Protein AF-A0A958RH25-F1 (afdb_monomer_lite)

Foldseek 3Di:
DVVLLVVLLVVLLVLLVLLVCLVVVDPDPVLVVDPVSVVVSVVSSVVLSVQLVVQLVPDPDDNVVSSVRSVVSNVVSVVSSVVSVD

Secondary structure (DSSP, 8-state):
-HHHHHHHHHHHHHHHHHHHHHHH---SGGGGGSHHHHHHHHHHHHHHHHHHHHHHHH--S-HHHHHHHHHGGGHHHHHHHHHHT-

Radius of gyration: 14.03 Å; chains: 1; bounding box: 34×27×33 Å

Sequence (86 aa):
MRGKIVLLVIISFILTNVVAFLDEGIQTFDYLNHVADWFALILYTILFLIFPLVIFYRTKYSVKRKFEYALLGFIPVVLLILLQLK

Structure (mmCIF, N/CA/C/O backbone):
data_AF-A0A958RH25-F1
#
_entry.id   AF-A0A958RH25-F1
#
loop_
_atom_site.group_PDB
_atom_site.id
_atom_site.type_symbol
_atom_site.label_atom_id
_atom_site.label_alt_id
_atom_site.label_comp_id
_atom_site.label_asym_id
_atom_site.label_entity_id
_atom_site.label_seq_id
_atom_site.pdbx_PDB_ins_code
_atom_site.Cartn_x
_atom_site.Cartn_y
_atom_site.Cartn_z
_atom_site.occupancy
_atom_site.B_iso_or_equiv
_atom_site.auth_seq_id
_atom_site.auth_comp_id
_atom_site.auth_asym_id
_atom_site.auth_atom_id
_atom_site.pdbx_PDB_model_num
ATOM 1 N N . MET A 1 1 ? -3.318 4.859 17.738 1.00 73.50 1 MET A N 1
ATOM 2 C CA . MET A 1 1 ? -3.945 5.254 16.451 1.00 73.50 1 MET A CA 1
ATOM 3 C C . MET A 1 1 ? -2.897 5.630 15.405 1.00 73.50 1 MET A C 1
ATOM 5 O O . MET A 1 1 ? -2.835 4.949 14.393 1.00 73.50 1 MET A O 1
ATOM 9 N N . ARG A 1 2 ? -2.019 6.611 15.678 1.00 83.62 2 ARG A N 1
ATOM 10 C CA . ARG A 1 2 ? -0.946 7.054 14.758 1.00 83.62 2 ARG A CA 1
ATOM 11 C C . ARG A 1 2 ? -0.059 5.918 14.225 1.00 83.62 2 ARG A C 1
ATOM 13 O O . ARG A 1 2 ? 0.100 5.808 13.021 1.00 83.62 2 ARG A O 1
ATOM 20 N N . GLY A 1 3 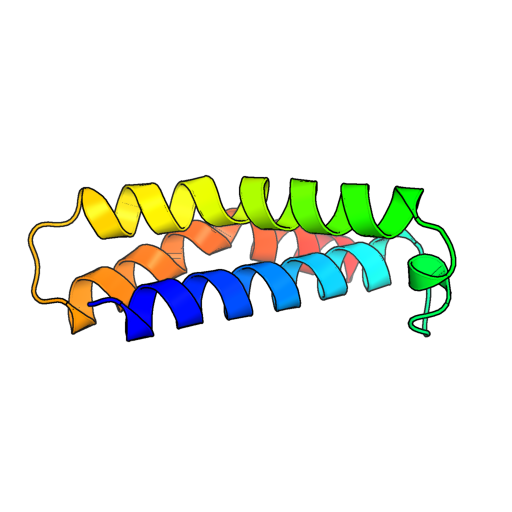? 0.403 5.005 15.086 1.00 90.88 3 GLY A N 1
ATOM 21 C CA . GLY A 1 3 ? 1.251 3.884 14.647 1.00 90.88 3 GLY A CA 1
ATOM 22 C C . GLY A 1 3 ? 0.604 2.943 13.618 1.00 90.88 3 GLY A C 1
ATOM 23 O O . GLY A 1 3 ? 1.291 2.422 12.751 1.00 90.88 3 GLY A O 1
ATOM 24 N N . LYS A 1 4 ? -0.724 2.757 13.654 1.00 91.06 4 LYS A N 1
ATOM 25 C CA . LYS A 1 4 ? -1.429 1.929 12.657 1.00 91.06 4 LYS A CA 1
ATOM 26 C C . LYS A 1 4 ? -1.579 2.638 11.313 1.00 91.06 4 LYS A C 1
ATOM 28 O O . LYS A 1 4 ? -1.520 1.979 10.287 1.00 91.06 4 LYS A O 1
ATOM 33 N N . ILE A 1 5 ? -1.716 3.961 11.323 1.00 91.50 5 ILE A N 1
ATOM 34 C CA . ILE A 1 5 ? -1.742 4.772 10.100 1.00 91.50 5 ILE A CA 1
ATOM 35 C C . ILE A 1 5 ? -0.365 4.747 9.432 1.00 91.50 5 ILE A C 1
ATOM 37 O O . ILE A 1 5 ? -0.283 4.502 8.237 1.00 91.50 5 ILE A O 1
ATOM 41 N N . VAL A 1 6 ? 0.714 4.901 10.210 1.00 93.06 6 VAL A N 1
ATOM 42 C CA . VAL A 1 6 ? 2.089 4.769 9.697 1.00 93.06 6 VAL A CA 1
ATOM 43 C C . VAL A 1 6 ? 2.307 3.395 9.063 1.00 93.06 6 VAL A C 1
ATOM 45 O O . VAL A 1 6 ? 2.855 3.308 7.973 1.00 93.06 6 VAL A O 1
ATOM 48 N N . LEU A 1 7 ? 1.807 2.324 9.688 1.00 93.69 7 LEU A N 1
ATOM 49 C CA . LEU A 1 7 ? 1.868 0.987 9.093 1.00 93.69 7 LEU A CA 1
ATOM 50 C C . LEU A 1 7 ? 1.107 0.890 7.764 1.00 93.69 7 LEU A C 1
ATOM 52 O O . LEU A 1 7 ? 1.615 0.263 6.846 1.00 93.69 7 LEU A O 1
ATOM 56 N N . LEU A 1 8 ? -0.066 1.520 7.627 1.00 94.62 8 LEU A N 1
ATOM 57 C CA . LEU A 1 8 ? -0.777 1.562 6.340 1.00 94.62 8 LEU A CA 1
ATOM 58 C C . LEU A 1 8 ? 0.037 2.298 5.266 1.00 94.62 8 LEU A C 1
ATOM 60 O O . LEU A 1 8 ? 0.092 1.831 4.135 1.00 94.62 8 LEU A O 1
ATOM 64 N N . VAL A 1 9 ? 0.703 3.402 5.621 1.00 95.19 9 VAL A N 1
ATOM 65 C CA . VAL A 1 9 ? 1.597 4.131 4.703 1.00 95.19 9 VAL A CA 1
ATOM 66 C C . VAL A 1 9 ? 2.758 3.241 4.258 1.00 95.19 9 VAL A C 1
ATOM 68 O O . VAL A 1 9 ? 3.020 3.148 3.065 1.00 95.19 9 VAL A O 1
ATOM 71 N N . ILE A 1 10 ? 3.409 2.545 5.196 1.00 95.12 10 ILE A N 1
ATOM 72 C CA . ILE A 1 10 ? 4.520 1.630 4.893 1.00 95.12 10 ILE A CA 1
ATOM 73 C C . ILE A 1 10 ? 4.055 0.493 3.975 1.00 95.12 10 ILE A C 1
ATOM 75 O O . ILE A 1 10 ? 4.727 0.192 2.995 1.00 95.12 10 ILE A O 1
ATOM 79 N N . ILE A 1 11 ? 2.896 -0.113 4.252 1.00 95.81 11 ILE A N 1
ATOM 80 C CA . ILE A 1 11 ? 2.335 -1.173 3.402 1.00 95.81 11 ILE A CA 1
ATOM 81 C C . ILE A 1 11 ? 2.044 -0.634 1.997 1.00 95.81 11 ILE A C 1
ATOM 83 O O . ILE A 1 11 ? 2.425 -1.272 1.020 1.00 95.81 11 ILE A O 1
ATOM 87 N N . SER A 1 12 ? 1.430 0.548 1.888 1.00 95.81 12 SER A N 1
ATOM 88 C CA . SER A 1 12 ? 1.152 1.183 0.594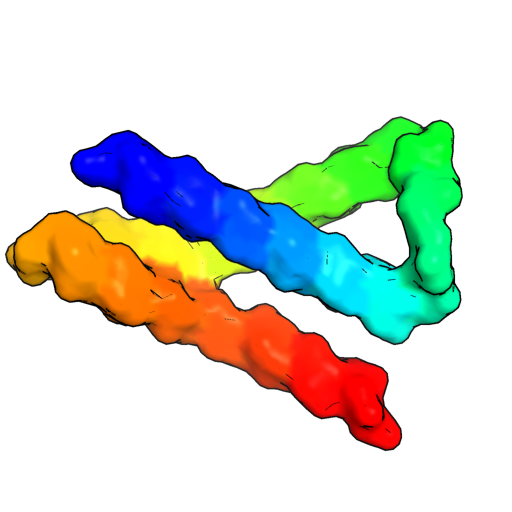 1.00 95.81 12 SER A CA 1
ATOM 89 C C . SER A 1 12 ? 2.435 1.445 -0.193 1.00 95.81 12 SER A C 1
ATOM 91 O O . SER A 1 12 ? 2.514 1.127 -1.377 1.00 95.81 12 SER A O 1
ATOM 93 N N . PHE A 1 13 ? 3.470 1.956 0.477 1.00 94.25 13 PHE A N 1
ATOM 94 C CA . PHE A 1 13 ? 4.772 2.203 -0.132 1.00 94.25 13 PHE A CA 1
ATOM 95 C C . PHE A 1 13 ? 5.396 0.906 -0.658 1.00 94.25 13 PHE A C 1
ATOM 97 O O . PHE A 1 13 ? 5.808 0.850 -1.813 1.00 94.25 13 PHE A O 1
ATOM 104 N N . ILE A 1 14 ? 5.411 -0.160 0.148 1.00 93.62 14 ILE A N 1
ATOM 105 C CA . ILE A 1 14 ? 5.950 -1.463 -0.265 1.00 93.62 14 ILE A CA 1
ATOM 106 C C . ILE A 1 14 ? 5.189 -2.002 -1.480 1.00 93.62 14 ILE A C 1
ATOM 108 O O . ILE A 1 14 ? 5.817 -2.375 -2.464 1.00 93.62 14 ILE A O 1
ATOM 112 N N . LEU A 1 15 ? 3.853 -2.000 -1.447 1.00 94.19 15 LEU A N 1
ATOM 113 C CA . LEU A 1 15 ? 3.041 -2.477 -2.570 1.00 94.19 15 LEU A CA 1
ATOM 114 C C . LEU A 1 15 ? 3.280 -1.659 -3.842 1.00 94.19 15 LEU A C 1
ATOM 116 O O . LEU A 1 15 ? 3.350 -2.228 -4.923 1.00 94.19 15 LEU A O 1
ATOM 120 N N . THR A 1 16 ? 3.456 -0.345 -3.712 1.00 92.38 16 THR A N 1
ATOM 121 C CA . THR A 1 16 ? 3.762 0.525 -4.854 1.00 92.38 16 THR A CA 1
ATOM 122 C C . THR A 1 16 ? 5.108 0.173 -5.481 1.00 92.38 16 THR A C 1
ATOM 124 O O . THR A 1 16 ? 5.199 0.069 -6.698 1.00 92.38 16 THR A O 1
ATOM 127 N N . ASN A 1 17 ? 6.134 -0.077 -4.663 1.00 90.12 17 ASN A N 1
ATOM 128 C CA . ASN A 1 17 ? 7.434 -0.526 -5.167 1.00 90.12 17 ASN A CA 1
ATOM 129 C C . ASN A 1 17 ? 7.338 -1.905 -5.839 1.00 90.12 17 ASN A C 1
ATOM 131 O O . ASN A 1 17 ? 7.993 -2.123 -6.849 1.00 90.12 17 ASN A O 1
ATOM 135 N N . VAL A 1 18 ? 6.506 -2.820 -5.326 1.00 90.44 18 VAL A N 1
ATOM 136 C CA . VAL A 1 18 ? 6.272 -4.122 -5.977 1.00 90.44 18 VAL A CA 1
ATOM 137 C C . VAL A 1 18 ? 5.618 -3.944 -7.347 1.00 90.44 18 VAL A C 1
ATOM 139 O O . VAL A 1 18 ? 6.043 -4.585 -8.299 1.00 90.44 18 VAL A O 1
ATOM 142 N N . VAL A 1 19 ? 4.618 -3.066 -7.465 1.00 89.56 19 VAL A N 1
ATOM 143 C CA . VAL A 1 19 ? 3.993 -2.763 -8.762 1.00 89.56 19 VAL A CA 1
ATOM 144 C C . VAL A 1 19 ? 5.014 -2.165 -9.728 1.00 89.56 19 VAL A C 1
ATOM 146 O O . VAL A 1 19 ? 5.119 -2.650 -10.845 1.00 89.56 19 VAL A O 1
ATOM 149 N N . ALA A 1 20 ? 5.804 -1.177 -9.296 1.00 85.81 20 ALA A N 1
ATOM 150 C CA . ALA A 1 20 ? 6.838 -0.567 -10.137 1.00 85.81 20 ALA A CA 1
ATOM 151 C C . ALA A 1 20 ? 7.883 -1.595 -10.608 1.00 85.81 20 ALA A C 1
ATOM 153 O O . ALA A 1 20 ? 8.218 -1.650 -11.787 1.00 85.81 20 ALA A O 1
ATOM 154 N N . PHE A 1 21 ? 8.332 -2.473 -9.705 1.00 85.38 21 PHE A N 1
ATOM 155 C CA . PHE A 1 21 ? 9.259 -3.561 -10.024 1.00 85.38 21 PHE A CA 1
ATOM 156 C C . PHE A 1 21 ? 8.703 -4.507 -11.098 1.00 85.38 21 PHE A C 1
ATOM 158 O O . PHE A 1 21 ? 9.437 -4.927 -11.992 1.00 85.38 21 PHE A O 1
ATOM 165 N N . LEU A 1 22 ? 7.417 -4.862 -11.006 1.00 85.12 22 LEU A N 1
ATOM 166 C CA . LEU A 1 22 ? 6.770 -5.780 -11.945 1.00 85.12 22 LEU A CA 1
ATOM 167 C C . LEU A 1 22 ? 6.437 -5.125 -13.287 1.00 85.12 22 LEU A C 1
ATOM 169 O O . LEU A 1 22 ? 6.557 -5.786 -14.313 1.00 85.12 22 LEU A O 1
ATOM 173 N N . ASP A 1 23 ? 6.028 -3.858 -13.283 1.00 79.00 23 ASP A N 1
ATOM 174 C CA . ASP A 1 23 ? 5.594 -3.142 -14.487 1.00 79.00 23 ASP A CA 1
ATOM 175 C C . ASP A 1 23 ? 6.783 -2.700 -15.347 1.00 79.00 23 ASP A C 1
ATOM 177 O O . ASP A 1 23 ? 6.803 -2.905 -16.559 1.00 79.00 23 ASP A O 1
ATOM 181 N N . GLU A 1 24 ? 7.821 -2.151 -14.715 1.00 71.62 24 GLU A N 1
ATOM 182 C CA . GLU A 1 24 ? 8.993 -1.632 -15.422 1.00 71.62 24 GLU A CA 1
ATOM 183 C C . GLU A 1 24 ? 10.093 -2.702 -15.589 1.00 71.62 24 GLU A C 1
ATOM 185 O O . GLU A 1 24 ? 11.088 -2.482 -16.280 1.00 71.62 24 GLU A O 1
ATOM 190 N N . GLY A 1 25 ? 9.932 -3.877 -14.960 1.00 67.19 25 GLY A N 1
ATOM 191 C CA . GLY A 1 25 ? 10.922 -4.961 -14.964 1.00 67.19 25 GLY A CA 1
ATOM 192 C C . GLY A 1 25 ? 12.246 -4.577 -14.294 1.00 67.19 25 GLY A C 1
ATOM 193 O O . GLY A 1 25 ? 13.266 -5.246 -14.491 1.00 67.19 25 GLY A O 1
ATOM 194 N N . ILE A 1 26 ? 12.254 -3.481 -13.531 1.00 63.44 26 ILE A N 1
ATOM 195 C CA . ILE A 1 26 ? 13.465 -2.906 -12.961 1.00 63.44 26 ILE A CA 1
ATOM 196 C C . ILE A 1 26 ? 13.820 -3.692 -11.711 1.00 63.44 26 ILE A C 1
ATOM 198 O O . ILE A 1 26 ? 13.190 -3.576 -10.664 1.00 63.44 26 ILE A O 1
ATOM 202 N N . GLN A 1 27 ? 14.870 -4.502 -11.831 1.00 63.91 27 GLN A N 1
ATOM 203 C CA . GLN A 1 27 ? 15.339 -5.362 -10.747 1.00 63.91 27 GLN A CA 1
ATOM 204 C C . GLN A 1 27 ? 16.113 -4.610 -9.650 1.00 63.91 27 GLN A C 1
ATOM 206 O O . GLN A 1 27 ? 16.542 -5.213 -8.665 1.00 63.91 27 GLN A O 1
ATOM 211 N N . THR A 1 28 ? 16.310 -3.302 -9.817 1.00 69.94 28 THR A N 1
ATOM 212 C CA . THR A 1 28 ? 17.120 -2.444 -8.948 1.00 69.94 28 THR A CA 1
ATOM 213 C C . THR A 1 28 ? 16.369 -1.166 -8.573 1.00 69.94 28 THR A C 1
ATOM 215 O O . THR A 1 28 ? 15.374 -0.798 -9.183 1.00 69.94 28 THR A O 1
ATOM 218 N N . PHE A 1 29 ? 16.855 -0.441 -7.567 1.00 71.75 29 PHE A N 1
ATOM 219 C CA . PHE A 1 29 ? 16.317 0.879 -7.214 1.00 71.75 29 PHE A CA 1
ATOM 220 C C . PHE A 1 29 ? 16.821 1.999 -8.139 1.00 71.75 29 PHE A C 1
ATOM 222 O O . PHE A 1 29 ? 16.700 3.171 -7.796 1.00 71.75 29 PHE A O 1
ATOM 229 N N . ASP A 1 30 ? 17.390 1.671 -9.303 1.00 72.19 30 ASP A N 1
ATOM 230 C CA . ASP A 1 30 ? 18.003 2.670 -10.182 1.00 72.19 30 ASP A CA 1
ATOM 231 C C . ASP A 1 30 ? 16.987 3.630 -10.812 1.00 72.19 30 ASP A C 1
ATOM 233 O O . ASP A 1 30 ? 17.361 4.742 -11.185 1.00 72.19 30 ASP A O 1
ATOM 237 N N . TYR A 1 31 ? 15.703 3.264 -10.867 1.00 70.69 31 TYR A N 1
ATOM 238 C CA . TYR A 1 31 ? 14.634 4.197 -11.243 1.00 70.69 31 TYR A CA 1
ATOM 239 C C . TYR A 1 31 ? 14.546 5.377 -10.267 1.00 70.69 31 TYR A C 1
ATOM 241 O O . TYR A 1 31 ? 14.320 6.513 -10.662 1.00 70.69 31 TYR A O 1
ATOM 249 N N . LEU A 1 32 ? 14.893 5.183 -8.992 1.00 75.19 32 LEU A N 1
ATOM 250 C CA . LEU A 1 32 ? 14.944 6.272 -8.012 1.00 75.19 32 LEU A CA 1
ATOM 251 C C . LEU A 1 32 ? 16.092 7.270 -8.249 1.00 75.19 32 LEU A C 1
ATOM 253 O O . LEU A 1 32 ? 16.220 8.234 -7.493 1.00 75.19 32 LEU A O 1
ATOM 257 N N . ASN A 1 33 ? 16.920 7.090 -9.283 1.00 80.88 33 ASN A N 1
ATOM 258 C CA . ASN A 1 33 ? 17.918 8.087 -9.669 1.00 80.88 33 ASN A CA 1
ATOM 259 C C . ASN A 1 33 ? 17.292 9.310 -10.359 1.00 80.88 33 ASN A C 1
ATOM 261 O O . ASN A 1 33 ? 17.900 10.383 -10.358 1.00 80.88 33 ASN A O 1
ATOM 265 N N . HIS A 1 34 ? 16.077 9.192 -10.904 1.00 82.94 34 HIS A N 1
ATOM 266 C CA . HIS A 1 34 ? 15.368 10.326 -11.484 1.00 82.94 34 HIS A CA 1
ATOM 267 C C . HIS A 1 34 ? 14.352 10.893 -10.495 1.00 82.94 34 HIS A C 1
ATOM 269 O O . HIS A 1 34 ? 13.537 10.194 -9.896 1.00 82.94 34 HIS A O 1
ATOM 275 N N . VAL A 1 35 ? 14.361 12.218 -10.357 1.00 86.38 35 VAL A N 1
ATOM 276 C CA . VAL A 1 35 ? 13.424 12.938 -9.482 1.00 86.38 35 VAL A CA 1
ATOM 277 C C . VAL A 1 35 ? 11.966 12.698 -9.900 1.00 86.38 35 VAL A C 1
ATOM 279 O O . VAL A 1 35 ? 11.085 12.642 -9.045 1.00 86.38 35 VAL A O 1
ATOM 282 N N . ALA A 1 36 ? 11.703 12.524 -11.199 1.00 84.12 36 ALA A N 1
ATOM 283 C CA . ALA A 1 36 ? 10.367 12.230 -11.716 1.00 84.12 36 ALA A CA 1
ATOM 284 C C . ALA A 1 36 ? 9.797 10.916 -11.152 1.00 84.12 36 ALA A C 1
ATOM 286 O O . ALA A 1 36 ? 8.630 10.876 -10.756 1.00 84.12 36 ALA A O 1
ATOM 287 N N . ASP A 1 37 ? 10.634 9.890 -11.019 1.00 83.75 37 ASP A N 1
ATOM 288 C CA . ASP A 1 37 ? 10.221 8.562 -10.559 1.00 83.75 37 ASP A CA 1
ATOM 289 C C . ASP A 1 37 ? 9.928 8.566 -9.053 1.00 83.75 37 ASP A C 1
ATOM 291 O O . ASP A 1 37 ? 8.983 7.925 -8.589 1.00 83.75 37 ASP A O 1
ATOM 295 N N . TRP A 1 38 ? 10.634 9.401 -8.281 1.00 86.38 38 TRP A N 1
ATOM 296 C CA . TRP A 1 38 ? 10.264 9.694 -6.892 1.00 86.38 38 TRP A CA 1
ATOM 297 C C . TRP A 1 38 ? 8.874 10.317 -6.777 1.00 86.38 38 TRP A C 1
ATOM 299 O O . TRP A 1 38 ? 8.085 9.921 -5.914 1.00 86.38 38 TRP A O 1
ATOM 309 N N . PHE A 1 39 ? 8.559 11.291 -7.635 1.00 88.44 39 PHE A N 1
ATOM 310 C CA . PHE A 1 39 ? 7.234 11.908 -7.646 1.00 88.44 39 PHE A CA 1
ATOM 311 C C . PHE A 1 39 ? 6.149 10.899 -8.023 1.00 88.44 39 PHE A C 1
ATOM 313 O O . PHE A 1 39 ? 5.111 10.862 -7.358 1.00 88.44 39 PHE A O 1
ATOM 320 N N . ALA A 1 40 ? 6.398 10.053 -9.025 1.00 88.50 40 ALA A N 1
ATOM 321 C CA . ALA A 1 40 ? 5.486 8.985 -9.418 1.00 88.50 40 ALA A CA 1
ATOM 322 C C . ALA A 1 40 ? 5.254 7.992 -8.266 1.00 88.50 40 ALA A C 1
ATOM 324 O O . ALA A 1 40 ? 4.108 7.711 -7.915 1.00 88.50 40 ALA A O 1
ATOM 325 N N . LEU A 1 41 ? 6.321 7.542 -7.598 1.00 89.88 41 LEU A N 1
ATOM 326 C CA . LEU A 1 41 ? 6.236 6.617 -6.468 1.00 89.88 41 LEU A CA 1
ATOM 327 C C . LEU A 1 41 ? 5.408 7.191 -5.313 1.00 89.88 41 LEU A C 1
ATOM 329 O O . LEU A 1 41 ? 4.549 6.502 -4.757 1.00 89.88 41 LEU A O 1
ATOM 333 N N . ILE A 1 42 ? 5.639 8.456 -4.952 1.00 91.56 42 ILE A N 1
ATOM 334 C CA . ILE A 1 42 ? 4.870 9.138 -3.903 1.00 91.56 42 ILE A CA 1
ATOM 335 C C . ILE A 1 42 ? 3.401 9.257 -4.318 1.00 91.56 42 ILE A C 1
ATOM 337 O O . ILE A 1 42 ? 2.512 8.964 -3.514 1.00 91.56 42 ILE A O 1
ATOM 341 N N . LEU A 1 43 ? 3.135 9.646 -5.567 1.00 93.12 43 LEU A N 1
ATOM 342 C CA . LEU A 1 43 ? 1.781 9.799 -6.087 1.00 93.12 43 LEU A CA 1
ATOM 343 C C . LEU A 1 43 ? 1.010 8.474 -6.045 1.00 93.12 43 LEU A C 1
ATOM 345 O O . LEU A 1 43 ? -0.096 8.427 -5.504 1.00 93.12 43 LEU A O 1
ATOM 349 N N . TYR A 1 44 ? 1.604 7.388 -6.540 1.00 91.75 44 TYR A N 1
ATOM 350 C CA . TYR A 1 44 ? 0.984 6.064 -6.509 1.00 91.75 44 TYR A CA 1
ATOM 351 C C . TYR A 1 44 ? 0.812 5.538 -5.083 1.00 91.75 44 TYR A C 1
ATOM 353 O O . TYR A 1 44 ? -0.257 5.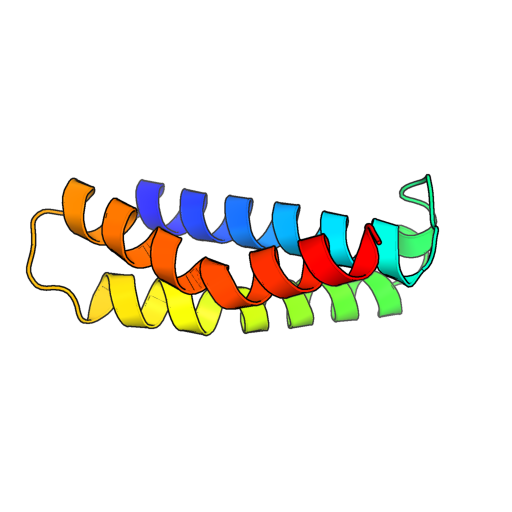029 -4.747 1.00 91.75 44 TYR A O 1
ATOM 361 N N . THR A 1 45 ? 1.794 5.767 -4.205 1.00 94.00 45 THR A N 1
ATOM 362 C CA . THR A 1 45 ? 1.683 5.416 -2.781 1.00 94.00 45 THR A CA 1
ATOM 363 C C . THR A 1 45 ? 0.480 6.099 -2.134 1.00 94.00 45 THR A C 1
ATOM 365 O O . THR A 1 45 ? -0.236 5.468 -1.353 1.00 94.00 45 THR A O 1
ATOM 368 N N . ILE A 1 46 ? 0.234 7.375 -2.451 1.00 94.25 46 ILE A N 1
ATOM 369 C CA . ILE A 1 46 ? -0.932 8.115 -1.959 1.00 94.25 46 ILE A CA 1
ATOM 370 C C . ILE A 1 46 ? -2.216 7.531 -2.549 1.00 94.25 46 ILE A C 1
ATOM 372 O O . ILE A 1 46 ? -3.145 7.261 -1.791 1.00 94.25 46 ILE A O 1
ATOM 376 N N . LEU A 1 47 ? -2.267 7.291 -3.862 1.00 94.00 47 LEU A N 1
ATOM 377 C CA . LEU A 1 47 ? -3.440 6.726 -4.537 1.00 94.00 47 LEU A CA 1
ATOM 378 C C . L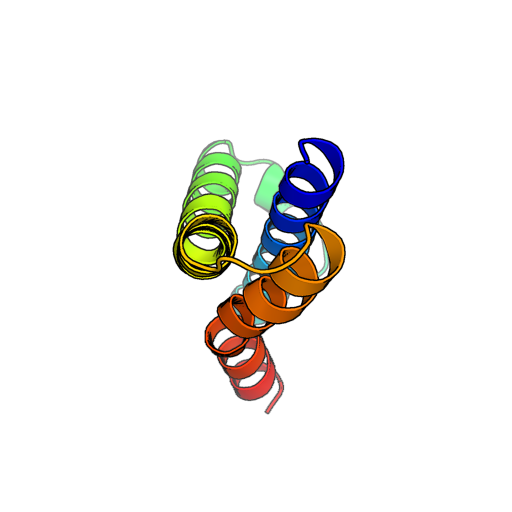EU A 1 47 ? -3.850 5.370 -3.943 1.00 94.00 47 LEU A C 1
ATOM 380 O O . LEU A 1 47 ? -5.016 5.176 -3.596 1.00 94.00 47 LEU A O 1
ATOM 384 N N . PHE A 1 48 ? -2.892 4.464 -3.741 1.00 94.12 48 PHE A N 1
ATOM 385 C CA . PHE A 1 48 ? -3.126 3.144 -3.146 1.00 94.12 48 PHE A CA 1
ATOM 386 C C . PHE A 1 48 ? -3.525 3.210 -1.669 1.00 94.12 48 PHE A C 1
ATOM 388 O O . PHE A 1 48 ? -4.178 2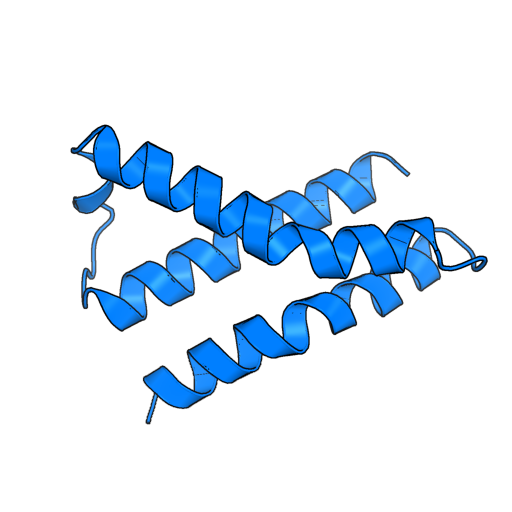.300 -1.159 1.00 94.12 48 PHE A O 1
ATOM 395 N N . LEU A 1 49 ? -3.205 4.308 -0.986 1.00 95.81 49 LEU A N 1
ATOM 396 C CA . LEU A 1 49 ? -3.528 4.519 0.419 1.00 95.81 49 LEU A CA 1
ATOM 397 C C . LEU A 1 49 ? -4.957 5.055 0.638 1.00 95.81 49 LEU A C 1
ATOM 399 O O . LEU A 1 49 ? -5.507 4.877 1.730 1.00 95.81 49 LEU A O 1
ATOM 403 N N . ILE A 1 50 ? -5.586 5.670 -0.375 1.00 94.25 50 ILE A N 1
ATOM 404 C CA . ILE A 1 50 ? -6.916 6.299 -0.258 1.00 94.25 50 ILE A CA 1
ATOM 405 C C . ILE A 1 50 ? -7.960 5.301 0.256 1.00 94.25 50 ILE A C 1
ATOM 407 O O . ILE A 1 50 ? -8.600 5.553 1.279 1.00 94.25 50 ILE A O 1
ATOM 411 N N . PHE A 1 51 ? -8.117 4.153 -0.406 1.00 93.62 51 PHE A N 1
ATOM 412 C CA . PHE A 1 51 ? -9.114 3.146 -0.023 1.00 93.62 51 PHE A CA 1
ATOM 413 C C . PHE A 1 51 ? -8.890 2.584 1.395 1.00 93.62 51 PHE A C 1
ATOM 415 O O . PHE A 1 51 ? -9.827 2.636 2.202 1.00 93.62 51 PHE A O 1
ATOM 422 N N . PRO A 1 52 ? -7.678 2.116 1.759 1.00 94.25 52 PRO A N 1
ATOM 423 C CA . PRO A 1 52 ? -7.361 1.707 3.125 1.00 94.25 52 PRO A CA 1
ATOM 424 C C . PRO A 1 52 ? -7.673 2.779 4.173 1.00 94.25 52 PRO A C 1
ATOM 426 O O . PRO A 1 52 ? -8.274 2.471 5.205 1.00 94.25 52 PRO A O 1
ATOM 429 N N . LEU A 1 53 ? -7.315 4.046 3.926 1.00 94.31 53 LEU A N 1
ATOM 430 C CA . LEU A 1 53 ? -7.589 5.129 4.874 1.00 94.31 53 LEU A CA 1
ATOM 431 C C . LEU A 1 53 ? -9.081 5.404 5.016 1.00 94.31 53 LEU A C 1
ATOM 433 O O . LEU A 1 53 ? -9.564 5.545 6.141 1.00 94.31 53 LEU A O 1
ATOM 437 N N . VAL A 1 54 ? -9.827 5.440 3.911 1.00 95.00 54 VAL A N 1
ATOM 438 C CA . VAL A 1 54 ? -11.283 5.619 3.950 1.00 95.00 54 VAL A CA 1
ATOM 439 C C . VAL A 1 54 ? -11.921 4.528 4.809 1.00 95.00 54 VAL A C 1
ATOM 441 O O . VAL A 1 54 ? -12.693 4.843 5.718 1.00 95.00 54 VAL A O 1
ATOM 444 N N . ILE A 1 55 ? -11.547 3.261 4.611 1.00 93.69 55 ILE A N 1
ATOM 445 C CA . ILE A 1 55 ? -12.051 2.149 5.429 1.00 93.69 55 ILE A CA 1
ATOM 446 C C . ILE A 1 55 ? -11.637 2.324 6.897 1.00 93.69 55 ILE A C 1
ATOM 448 O O . ILE A 1 55 ? -12.479 2.203 7.793 1.00 93.69 55 ILE A O 1
ATOM 452 N N . PHE A 1 56 ? -10.375 2.673 7.164 1.00 93.94 56 PHE A N 1
ATOM 453 C CA . PHE A 1 56 ? -9.859 2.869 8.520 1.00 93.94 56 PHE A CA 1
ATOM 454 C C . PHE A 1 56 ? -10.641 3.940 9.297 1.00 93.94 56 PHE A C 1
ATOM 456 O O . PHE A 1 56 ? -11.004 3.726 10.457 1.00 93.94 56 PHE A O 1
ATOM 463 N N . TYR A 1 57 ? -10.930 5.084 8.667 1.00 93.19 57 TYR A N 1
ATOM 464 C CA . TYR A 1 57 ? -11.633 6.199 9.307 1.00 93.19 57 TYR A CA 1
ATOM 465 C C . TYR A 1 57 ? -13.148 5.988 9.403 1.00 93.19 57 TYR A C 1
ATOM 467 O O . TYR A 1 57 ? -13.752 6.407 10.392 1.00 93.19 57 TYR A O 1
ATOM 475 N N . ARG A 1 58 ? -13.772 5.316 8.427 1.00 93.25 58 ARG A N 1
ATOM 476 C CA . ARG A 1 58 ? -15.228 5.073 8.409 1.00 93.25 58 ARG A CA 1
ATOM 477 C C . ARG A 1 58 ? -15.665 3.952 9.349 1.00 93.25 58 ARG A C 1
ATOM 479 O O . ARG A 1 58 ? -16.802 3.946 9.817 1.00 93.25 58 ARG A O 1
ATOM 486 N N . THR A 1 59 ? -14.768 3.026 9.662 1.00 90.25 59 THR A N 1
ATOM 487 C CA . THR A 1 59 ? -15.069 1.882 10.522 1.00 90.25 59 THR A CA 1
ATOM 488 C C . THR A 1 59 ? -15.172 2.306 11.992 1.00 90.25 59 THR A C 1
ATOM 490 O O . THR A 1 59 ? -14.293 2.993 12.515 1.00 90.25 59 THR A O 1
ATOM 493 N N . LYS A 1 60 ? -16.228 1.878 12.700 1.00 89.19 60 LYS A N 1
ATOM 494 C CA . LYS A 1 60 ? -16.487 2.238 14.114 1.00 89.19 60 LYS A CA 1
ATOM 495 C C . LYS A 1 60 ? -15.938 1.238 15.150 1.00 89.19 60 LYS A C 1
ATOM 497 O O . LYS A 1 60 ? -16.186 1.402 16.338 1.00 89.19 60 LYS A O 1
ATOM 502 N N . TYR A 1 61 ? -15.175 0.227 14.732 1.00 89.50 61 TYR A N 1
ATOM 503 C CA . TYR A 1 61 ? -14.594 -0.778 15.637 1.00 89.50 61 TYR A CA 1
ATOM 504 C C . TYR A 1 61 ? -13.420 -0.252 16.485 1.00 89.50 61 TYR A C 1
ATOM 506 O O . TYR A 1 61 ? -12.984 0.891 16.355 1.00 89.50 61 TYR A O 1
ATOM 514 N N . SER A 1 62 ? -12.860 -1.115 17.338 1.00 92.12 62 SER A N 1
ATOM 515 C CA . SER A 1 62 ? -11.590 -0.855 18.024 1.00 92.12 62 SER A CA 1
ATOM 516 C C . SER A 1 62 ? -10.447 -0.625 17.024 1.00 92.12 62 SER A C 1
ATOM 518 O O . SER A 1 62 ? -10.470 -1.139 15.907 1.00 92.12 62 SER A O 1
ATOM 520 N N . VAL A 1 63 ? -9.411 0.122 17.423 1.00 88.38 63 VAL A N 1
ATOM 521 C CA . VAL A 1 63 ? -8.280 0.499 16.545 1.00 88.38 63 VAL A CA 1
ATOM 522 C C . VAL A 1 63 ? -7.627 -0.711 15.863 1.00 88.38 63 VAL A C 1
ATOM 524 O O . VAL A 1 63 ? -7.229 -0.612 14.705 1.00 88.38 63 VAL A O 1
ATOM 527 N N . LYS A 1 64 ? -7.538 -1.855 16.559 1.00 90.69 64 LYS A N 1
ATOM 528 C CA . LYS A 1 64 ? -7.002 -3.104 15.999 1.00 90.69 64 LYS A CA 1
ATOM 529 C C . LYS A 1 64 ? -7.870 -3.616 14.844 1.00 90.69 64 LYS A C 1
ATOM 531 O O . LYS A 1 64 ? -7.355 -3.801 13.749 1.00 90.69 64 LYS A O 1
ATOM 536 N N . ARG A 1 65 ? -9.183 -3.737 15.059 1.00 91.88 65 ARG A N 1
ATOM 537 C CA . ARG A 1 65 ? -10.122 -4.171 14.016 1.00 91.88 65 ARG A CA 1
ATOM 538 C C . ARG A 1 65 ? -10.208 -3.172 12.865 1.00 91.88 65 ARG A C 1
ATOM 540 O O . ARG A 1 65 ? -10.220 -3.585 11.718 1.00 91.88 65 ARG A O 1
ATOM 547 N N . LYS A 1 66 ? -10.198 -1.860 13.132 1.00 93.00 66 LYS A N 1
ATOM 548 C CA . LYS A 1 66 ? -10.150 -0.844 12.060 1.00 93.00 66 LYS A CA 1
ATOM 549 C C . LYS A 1 66 ? -8.962 -1.064 11.125 1.00 93.00 66 LYS A C 1
ATOM 551 O O . LYS A 1 66 ? -9.122 -0.948 9.919 1.00 93.00 66 LYS A O 1
ATOM 556 N N . PHE A 1 67 ? -7.793 -1.379 11.687 1.00 93.12 67 PHE A N 1
ATOM 557 C CA . PHE A 1 67 ? -6.597 -1.680 10.905 1.00 93.12 67 PHE A CA 1
ATOM 558 C C . PHE A 1 67 ? -6.779 -2.942 10.059 1.00 93.12 67 PHE A C 1
ATOM 560 O O . PHE A 1 67 ? -6.539 -2.886 8.863 1.00 93.12 67 PHE A O 1
ATOM 567 N N . GLU A 1 68 ? -7.259 -4.039 10.648 1.00 93.50 68 GLU A N 1
ATOM 568 C CA . GLU A 1 68 ? -7.515 -5.297 9.926 1.00 93.50 68 GLU A CA 1
ATOM 569 C C . GLU A 1 68 ? -8.486 -5.100 8.751 1.00 93.50 68 GLU A C 1
ATOM 571 O O . GLU A 1 68 ? -8.208 -5.545 7.643 1.00 93.50 68 GLU A O 1
ATOM 576 N N . TYR A 1 69 ? -9.578 -4.357 8.955 1.00 94.06 69 TYR A N 1
ATOM 577 C CA . TYR A 1 69 ? -10.515 -4.024 7.879 1.00 94.06 69 TYR A CA 1
ATOM 578 C C . TYR A 1 69 ? -9.898 -3.094 6.831 1.00 94.06 69 TYR A C 1
ATOM 580 O O . TYR A 1 69 ? -10.155 -3.260 5.644 1.00 94.06 69 TYR A O 1
ATOM 588 N N . ALA A 1 70 ? -9.066 -2.135 7.241 1.00 94.88 70 ALA A N 1
ATOM 589 C CA . ALA A 1 70 ? -8.378 -1.243 6.312 1.00 94.88 70 ALA A CA 1
ATOM 590 C C . ALA A 1 70 ? -7.429 -1.991 5.368 1.00 94.88 70 ALA A C 1
ATOM 592 O O . ALA A 1 70 ? -7.271 -1.566 4.227 1.00 94.88 70 ALA A O 1
ATOM 593 N N . LEU A 1 71 ? -6.856 -3.124 5.796 1.00 95.50 71 LEU A N 1
ATOM 594 C CA . LEU A 1 71 ? -6.031 -3.967 4.924 1.00 95.50 71 LEU A CA 1
ATOM 595 C C . LEU A 1 71 ? -6.816 -4.513 3.724 1.00 95.50 71 LEU A C 1
ATOM 597 O O . LEU A 1 71 ? -6.241 -4.671 2.652 1.00 95.50 71 LEU A O 1
ATOM 601 N N . LEU A 1 72 ? -8.131 -4.721 3.862 1.00 95.06 72 LEU A N 1
ATOM 602 C CA . LEU A 1 72 ? -8.993 -5.112 2.741 1.00 95.06 72 LEU A CA 1
ATOM 603 C C . LEU A 1 72 ? -9.033 -4.032 1.648 1.00 95.06 72 LEU A C 1
ATOM 605 O O . LEU A 1 72 ? -9.269 -4.338 0.484 1.00 95.06 72 LEU A O 1
ATOM 609 N N . GLY A 1 73 ? -8.741 -2.774 1.992 1.00 93.56 73 GLY A N 1
ATOM 610 C CA . GLY A 1 73 ? -8.601 -1.686 1.025 1.00 93.56 73 GLY A CA 1
ATOM 611 C C . GLY A 1 73 ? -7.444 -1.871 0.041 1.00 93.56 73 GLY A C 1
ATOM 612 O O . GLY A 1 73 ? -7.462 -1.243 -1.010 1.00 93.56 73 GLY A O 1
ATOM 613 N N . PHE A 1 74 ? -6.474 -2.744 0.340 1.00 96.62 74 PHE A N 1
ATOM 614 C CA . PHE A 1 74 ? -5.375 -3.079 -0.570 1.00 96.62 74 PHE A CA 1
ATOM 615 C C . PHE A 1 74 ? -5.708 -4.213 -1.548 1.00 96.62 74 PHE A C 1
ATOM 617 O O . PHE A 1 74 ? -4.895 -4.496 -2.424 1.00 96.62 74 PHE A O 1
ATOM 624 N N . ILE A 1 75 ? -6.887 -4.848 -1.448 1.00 95.44 75 ILE A N 1
ATOM 625 C CA . ILE A 1 75 ? -7.289 -5.944 -2.350 1.00 95.44 75 ILE A CA 1
ATOM 626 C C . ILE A 1 75 ? -7.125 -5.571 -3.835 1.00 95.44 75 ILE A C 1
ATOM 628 O O . ILE A 1 75 ? -6.530 -6.369 -4.553 1.00 95.44 75 ILE A O 1
ATOM 632 N N . PRO A 1 76 ? -7.561 -4.389 -4.320 1.00 93.25 76 PRO A N 1
ATOM 633 C CA . PRO A 1 76 ? -7.384 -4.027 -5.728 1.00 93.25 76 PRO A CA 1
ATOM 634 C C . PRO A 1 76 ? -5.914 -3.991 -6.169 1.00 93.25 76 PRO A C 1
ATOM 636 O O . PRO A 1 76 ? -5.590 -4.453 -7.257 1.00 93.25 76 PRO A O 1
ATOM 639 N N . VAL A 1 77 ? -5.022 -3.491 -5.309 1.00 93.75 77 VAL A 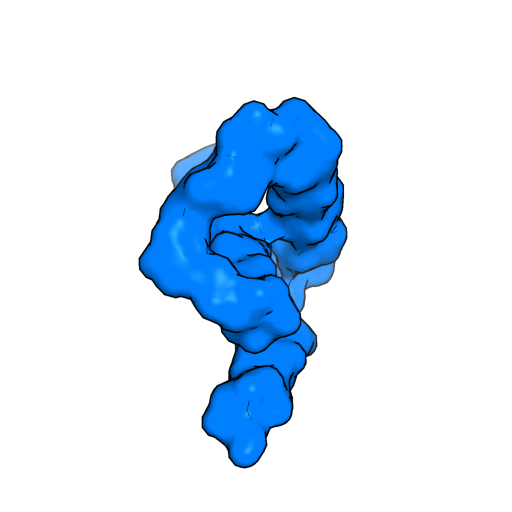N 1
ATOM 640 C CA . VAL A 1 77 ? -3.580 -3.397 -5.594 1.00 93.75 77 VAL A CA 1
ATOM 641 C C . VAL A 1 77 ? -2.948 -4.786 -5.621 1.00 93.75 77 VAL A C 1
ATOM 643 O O . VAL A 1 77 ? -2.184 -5.106 -6.523 1.00 93.75 77 VAL A O 1
ATOM 646 N N . VAL A 1 78 ? -3.313 -5.644 -4.666 1.00 94.31 78 VAL A N 1
ATOM 647 C CA . VAL A 1 78 ? -2.847 -7.037 -4.632 1.00 94.31 78 VAL A CA 1
ATOM 648 C C . VAL A 1 78 ? -3.332 -7.802 -5.864 1.00 94.31 78 VAL A C 1
ATOM 650 O O . VAL A 1 78 ? -2.562 -8.557 -6.447 1.00 94.31 78 VAL A O 1
ATOM 653 N N . LEU A 1 79 ? -4.580 -7.596 -6.295 1.00 94.00 79 LEU A N 1
ATOM 654 C CA . LEU A 1 79 ? -5.096 -8.199 -7.525 1.00 94.00 79 LEU A CA 1
ATOM 655 C C . LEU A 1 79 ? -4.314 -7.736 -8.756 1.00 94.00 79 LEU A C 1
ATOM 657 O O . LEU A 1 79 ? -3.983 -8.568 -9.593 1.00 94.00 79 LEU A O 1
ATOM 661 N N . LEU A 1 80 ? -3.981 -6.445 -8.847 1.00 91.25 80 LEU A N 1
ATOM 662 C CA . LEU A 1 80 ? -3.158 -5.908 -9.931 1.00 91.25 80 LEU A CA 1
ATOM 663 C C . LEU A 1 80 ? -1.780 -6.588 -9.980 1.00 91.25 80 LEU A C 1
ATOM 665 O O . LEU A 1 80 ? -1.392 -7.085 -11.032 1.00 91.25 80 LEU A O 1
ATOM 669 N N . ILE A 1 81 ? -1.105 -6.709 -8.832 1.00 91.94 81 ILE A N 1
ATOM 670 C CA . ILE A 1 81 ? 0.179 -7.423 -8.706 1.00 91.94 81 ILE A CA 1
ATOM 671 C C . ILE A 1 81 ? 0.048 -8.878 -9.180 1.00 91.94 81 ILE A C 1
ATOM 673 O O . ILE A 1 81 ? 0.861 -9.361 -9.962 1.00 91.94 81 ILE A O 1
ATOM 677 N N . LEU A 1 82 ? -0.991 -9.590 -8.733 1.00 92.75 82 LEU A N 1
ATOM 678 C CA . LEU A 1 82 ? -1.210 -10.990 -9.109 1.00 92.75 82 LEU A CA 1
ATOM 679 C C . LEU A 1 82 ? -1.476 -11.174 -10.609 1.00 92.75 82 LEU A C 1
ATOM 681 O O . LEU A 1 82 ? -1.130 -12.219 -11.155 1.00 92.75 82 LEU A O 1
ATOM 685 N N . LEU A 1 83 ? -2.092 -10.189 -11.267 1.00 90.88 83 LEU A N 1
ATOM 686 C CA . LEU A 1 83 ? -2.323 -10.211 -12.712 1.00 90.88 83 LEU A CA 1
ATOM 687 C C . LEU A 1 83 ? -1.037 -9.971 -13.512 1.00 90.88 83 LEU A C 1
ATOM 689 O O . LEU A 1 83 ? -0.921 -10.523 -14.598 1.00 90.88 83 LEU A O 1
ATOM 693 N N . GLN A 1 84 ? -0.086 -9.201 -12.978 1.00 87.31 84 GLN A N 1
ATOM 694 C CA . GLN A 1 84 ? 1.217 -8.947 -13.610 1.00 87.31 84 GLN A CA 1
ATOM 695 C C . GLN A 1 84 ? 2.214 -10.109 -13.442 1.00 87.31 84 GLN A C 1
ATOM 697 O O . GLN A 1 84 ? 3.173 -10.206 -14.197 1.00 87.31 84 GLN A O 1
ATOM 702 N N . LEU A 1 85 ? 2.006 -10.997 -12.462 1.00 83.25 85 LEU A N 1
ATOM 703 C CA . LEU A 1 85 ? 2.852 -12.182 -12.236 1.00 83.25 85 LEU A CA 1
ATOM 704 C C . LEU A 1 85 ? 2.541 -13.364 -13.175 1.00 83.25 85 LEU A C 1
ATOM 706 O O . LEU A 1 85 ? 3.230 -14.384 -13.104 1.00 83.25 85 LEU A O 1
ATOM 710 N N . LYS A 1 86 ? 1.481 -13.269 -13.982 1.00 65.38 86 LYS A N 1
ATOM 711 C CA . LYS A 1 86 ? 1.044 -14.301 -14.932 1.00 65.38 86 LYS A CA 1
ATOM 712 C C . LYS A 1 86 ? 1.603 -14.052 -16.323 1.00 65.38 86 LYS A C 1
ATOM 714 O O . LYS A 1 86 ? 1.961 -15.067 -16.958 1.00 65.38 86 LYS A O 1
#

pLDDT: mean 88.6, std 8.28, range [63.44, 96.62]